Protein AF-A0A6I3ZX27-F1 (afdb_monomer_lite)

pLDDT: mean 76.63, std 13.4, range [34.84, 91.12]

Structure (mmCIF, N/CA/C/O backbone):
data_AF-A0A6I3ZX27-F1
#
_entry.id   AF-A0A6I3ZX27-F1
#
loop_
_atom_site.group_PDB
_atom_site.id
_atom_site.type_symbol
_atom_site.label_atom_id
_atom_site.label_alt_id
_atom_site.label_comp_id
_atom_site.label_asym_id
_atom_site.label_entity_id
_atom_site.label_seq_id
_atom_site.pdbx_PDB_ins_code
_atom_site.Cartn_x
_atom_site.Cartn_y
_atom_site.Cartn_z
_atom_site.occupancy
_atom_site.B_iso_or_equiv
_atom_site.auth_seq_id
_atom_site.auth_comp_id
_atom_site.auth_asym_id
_atom_site.auth_atom_id
_atom_site.pdbx_PDB_model_num
ATOM 1 N N . MET A 1 1 ? 23.299 19.330 -0.952 1.00 34.84 1 MET A N 1
ATOM 2 C CA . MET A 1 1 ? 22.068 18.614 -1.330 1.00 34.84 1 MET A CA 1
ATOM 3 C C . MET A 1 1 ? 22.432 17.809 -2.556 1.00 34.84 1 MET A C 1
ATOM 5 O O . MET A 1 1 ? 22.499 18.377 -3.636 1.00 34.84 1 MET A O 1
ATOM 9 N N . SER A 1 2 ? 22.859 16.567 -2.351 1.00 35.97 2 SER A N 1
ATOM 10 C CA . SER A 1 2 ? 23.255 15.682 -3.443 1.00 35.97 2 SER A CA 1
ATOM 11 C C . SER A 1 2 ? 22.018 14.885 -3.815 1.00 35.97 2 SER A C 1
ATOM 13 O O . SER A 1 2 ? 21.604 14.016 -3.059 1.00 35.97 2 SER A O 1
ATOM 15 N N . GLU A 1 3 ? 21.379 15.249 -4.919 1.00 38.03 3 GLU A N 1
ATOM 16 C CA . GLU A 1 3 ? 20.417 14.369 -5.569 1.00 38.03 3 GLU A CA 1
ATOM 17 C C . GLU A 1 3 ? 21.255 13.258 -6.204 1.00 38.03 3 GLU A C 1
ATOM 19 O O . GLU A 1 3 ? 21.943 13.475 -7.203 1.00 38.03 3 GLU A O 1
ATOM 24 N N . GLU A 1 4 ? 21.319 12.098 -5.552 1.00 45.59 4 GLU A N 1
ATOM 25 C CA . GLU A 1 4 ? 21.864 10.906 -6.191 1.00 45.59 4 GLU A CA 1
ATOM 26 C C . GLU A 1 4 ? 21.098 10.650 -7.496 1.00 45.59 4 GLU A C 1
ATOM 28 O O . GLU A 1 4 ? 19.876 10.836 -7.530 1.00 45.59 4 GLU A O 1
ATOM 33 N N . PRO A 1 5 ? 21.767 10.236 -8.586 1.00 48.12 5 PRO A N 1
ATOM 34 C CA . PRO A 1 5 ? 21.072 9.912 -9.817 1.00 48.12 5 PRO A CA 1
ATOM 35 C C . PRO A 1 5 ? 20.239 8.650 -9.579 1.00 48.12 5 PRO A C 1
ATOM 37 O O . PRO A 1 5 ? 20.737 7.530 -9.698 1.00 48.12 5 PRO A O 1
ATOM 40 N N . THR A 1 6 ? 18.963 8.835 -9.235 1.00 59.44 6 THR A N 1
ATOM 41 C CA . THR A 1 6 ? 17.954 7.778 -9.279 1.00 59.44 6 THR A CA 1
ATOM 42 C C . THR A 1 6 ? 18.087 7.069 -10.621 1.00 59.44 6 THR A C 1
ATOM 44 O O . THR A 1 6 ? 18.079 7.722 -11.669 1.00 59.44 6 THR A O 1
ATOM 47 N N . SER A 1 7 ? 18.272 5.747 -10.590 1.00 76.75 7 SER A N 1
ATOM 48 C CA . SER A 1 7 ? 18.490 4.954 -11.799 1.00 76.75 7 SER A CA 1
ATOM 49 C C . SER A 1 7 ? 17.392 5.246 -12.824 1.00 76.75 7 SER A C 1
ATOM 51 O O . SER A 1 7 ? 16.221 5.375 -12.462 1.00 76.75 7 SER A O 1
ATOM 53 N N . LEU A 1 8 ? 17.747 5.317 -14.111 1.00 81.00 8 LEU A N 1
ATOM 54 C CA . LEU A 1 8 ? 16.787 5.537 -15.201 1.00 81.00 8 LEU A CA 1
ATOM 55 C C . LEU A 1 8 ? 15.594 4.567 -15.113 1.00 81.00 8 LEU A C 1
ATOM 57 O O . LEU A 1 8 ? 14.463 4.946 -15.420 1.00 81.00 8 LEU A O 1
ATOM 61 N N . ALA A 1 9 ? 15.838 3.334 -14.658 1.00 82.19 9 ALA A N 1
ATOM 62 C CA . ALA A 1 9 ? 14.796 2.339 -14.446 1.00 82.19 9 ALA A CA 1
ATOM 63 C C . ALA A 1 9 ? 13.830 2.707 -13.316 1.00 82.19 9 ALA A C 1
ATOM 65 O O . ALA A 1 9 ? 12.620 2.590 -13.486 1.00 82.19 9 ALA A O 1
ATOM 66 N N . GLU A 1 10 ? 14.343 3.218 -12.199 1.00 83.06 10 GLU A N 1
ATOM 67 C CA . GLU A 1 10 ? 13.525 3.645 -11.064 1.00 83.06 10 GLU A CA 1
ATOM 68 C C . GLU A 1 10 ? 12.704 4.894 -11.401 1.00 83.06 10 GLU A C 1
ATOM 70 O O . GLU A 1 10 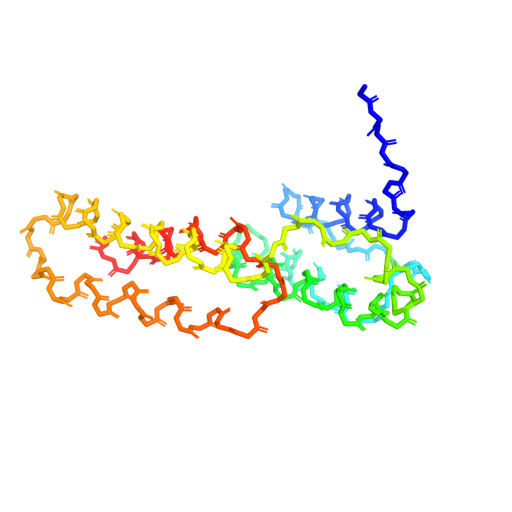? 11.525 4.982 -11.058 1.00 83.06 10 GLU A O 1
ATOM 75 N N . GLN A 1 11 ? 13.294 5.840 -12.133 1.00 83.12 11 GLN A N 1
ATOM 76 C CA . GLN A 1 11 ? 12.587 7.035 -12.593 1.00 83.12 11 GLN A CA 1
ATOM 77 C C . GLN A 1 11 ? 11.456 6.661 -13.568 1.00 83.12 11 GLN A C 1
ATOM 79 O O . GLN A 1 11 ? 10.308 7.052 -13.363 1.00 83.12 11 GLN A O 1
ATOM 84 N N . THR A 1 12 ? 11.749 5.791 -14.544 1.00 87.56 12 THR A N 1
ATOM 85 C CA . THR A 1 12 ? 10.749 5.256 -15.488 1.00 87.56 12 THR A CA 1
ATOM 86 C C . THR A 1 12 ? 9.635 4.496 -14.763 1.00 87.56 12 THR A C 1
ATOM 88 O O . THR A 1 12 ? 8.460 4.651 -15.095 1.00 87.56 12 THR A O 1
ATOM 91 N N . PHE A 1 13 ? 9.980 3.689 -13.755 1.00 88.25 13 PHE A N 1
ATOM 92 C CA . PHE A 1 13 ? 9.014 2.982 -12.918 1.00 88.25 13 PHE A CA 1
ATOM 93 C C . PHE A 1 13 ? 8.059 3.947 -12.207 1.00 88.25 13 PHE A C 1
ATOM 95 O O . PHE A 1 13 ? 6.841 3.803 -12.327 1.00 88.25 13 PHE A O 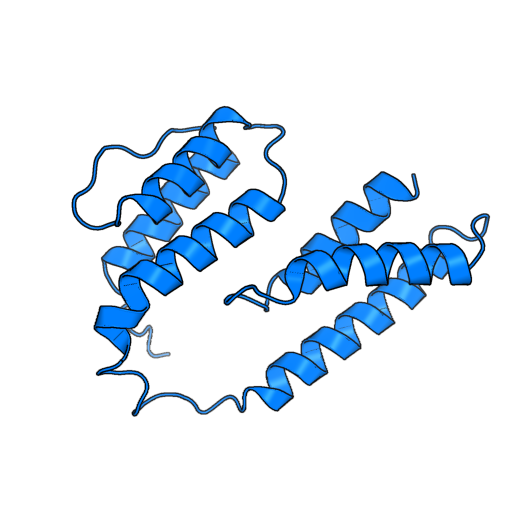1
ATOM 102 N N . ARG A 1 14 ? 8.601 4.953 -11.507 1.00 88.19 14 ARG A N 1
ATOM 103 C CA . ARG A 1 14 ? 7.811 5.931 -10.744 1.00 88.19 14 ARG A CA 1
ATOM 104 C C . ARG A 1 14 ? 6.876 6.743 -11.641 1.00 88.19 14 ARG A C 1
ATOM 106 O O . ARG A 1 14 ? 5.718 6.943 -11.268 1.00 88.19 14 ARG A O 1
ATOM 113 N N . ASP A 1 15 ? 7.336 7.163 -12.819 1.00 89.88 15 ASP A N 1
ATOM 114 C CA . ASP A 1 15 ? 6.505 7.895 -13.783 1.00 89.88 15 ASP A CA 1
ATOM 115 C C . ASP A 1 15 ? 5.325 7.048 -14.278 1.00 89.88 15 ASP A C 1
ATOM 117 O O . ASP A 1 15 ? 4.179 7.510 -14.300 1.00 89.88 15 ASP A O 1
ATOM 121 N N . LEU A 1 16 ? 5.581 5.785 -14.633 1.00 88.56 16 LEU A N 1
ATOM 122 C CA . LEU A 1 16 ? 4.543 4.872 -15.114 1.00 88.56 16 LEU A CA 1
ATOM 123 C C . LEU A 1 16 ? 3.550 4.492 -14.015 1.00 88.56 16 LEU A C 1
ATOM 125 O O . LEU A 1 16 ? 2.342 4.501 -14.256 1.00 88.56 16 LEU A O 1
ATOM 129 N N . LEU A 1 17 ? 4.039 4.223 -12.805 1.00 87.44 17 LEU A N 1
ATOM 130 C CA . LEU A 1 17 ? 3.199 3.950 -11.644 1.00 87.44 17 LEU A CA 1
ATOM 131 C C . LEU A 1 17 ? 2.296 5.150 -11.323 1.00 87.44 17 LEU A C 1
ATOM 133 O O . LEU A 1 17 ? 1.088 4.995 -11.143 1.00 87.44 17 LEU A O 1
ATOM 137 N N . THR A 1 18 ? 2.857 6.360 -11.330 1.00 88.38 18 THR A N 1
ATOM 138 C CA . THR A 1 18 ? 2.093 7.593 -11.103 1.00 88.38 18 THR A CA 1
ATOM 139 C C . THR A 1 18 ? 1.028 7.788 -12.182 1.00 88.38 18 THR A C 1
ATOM 141 O O . THR A 1 18 ? -0.116 8.120 -11.866 1.00 88.38 18 THR A O 1
ATOM 144 N N . ALA A 1 19 ? 1.354 7.542 -13.454 1.00 87.06 19 ALA A N 1
ATOM 145 C CA . ALA A 1 19 ? 0.391 7.625 -14.552 1.00 87.06 19 ALA A CA 1
ATOM 146 C C . ALA A 1 19 ? -0.736 6.579 -14.436 1.00 87.06 19 ALA A C 1
ATOM 148 O O . ALA A 1 19 ? -1.889 6.891 -14.744 1.00 87.06 19 ALA A O 1
ATOM 149 N N . ALA A 1 20 ? -0.432 5.372 -13.954 1.00 87.38 20 ALA A N 1
ATOM 150 C CA . ALA A 1 20 ? -1.428 4.334 -13.702 1.00 87.38 20 ALA A CA 1
ATOM 151 C C . ALA A 1 20 ? -2.375 4.718 -12.552 1.00 87.38 20 ALA A C 1
ATOM 153 O O . ALA A 1 20 ? -3.590 4.649 -12.718 1.00 87.38 20 ALA A O 1
ATOM 154 N N . ILE A 1 21 ? -1.840 5.205 -11.428 1.00 84.81 21 ILE A N 1
ATOM 155 C CA . ILE A 1 21 ? -2.633 5.567 -10.237 1.00 84.81 21 ILE A CA 1
ATOM 156 C C . ILE A 1 21 ? -3.479 6.822 -10.463 1.00 84.81 21 ILE A C 1
ATOM 158 O O . ILE A 1 21 ? -4.566 6.937 -9.911 1.00 84.81 21 ILE A O 1
ATOM 162 N N . THR A 1 22 ? -2.985 7.785 -11.241 1.00 85.12 22 THR A N 1
ATOM 163 C CA . THR A 1 22 ? -3.682 9.072 -11.420 1.00 85.12 22 THR A CA 1
ATOM 164 C C . THR A 1 22 ? -4.608 9.101 -12.628 1.00 85.12 22 THR A C 1
ATOM 166 O O . THR A 1 22 ? -5.552 9.890 -12.655 1.00 85.12 22 THR A O 1
ATOM 169 N N . ARG A 1 23 ? -4.312 8.310 -13.667 1.00 85.19 23 ARG A N 1
ATOM 170 C CA . ARG A 1 23 ? -5.012 8.374 -14.960 1.00 85.19 23 ARG A CA 1
ATOM 171 C C . ARG A 1 23 ? -5.488 7.014 -15.470 1.00 85.19 23 ARG A C 1
ATOM 173 O O . ARG A 1 23 ? -6.117 6.974 -16.522 1.00 85.19 23 ARG A O 1
ATOM 180 N N . GLY A 1 24 ? -5.174 5.909 -14.789 1.00 86.06 24 GLY A N 1
ATOM 181 C CA . GLY A 1 24 ? -5.451 4.558 -15.292 1.00 86.06 24 GLY A CA 1
ATOM 182 C C . GLY A 1 24 ? -4.681 4.223 -16.572 1.00 86.06 24 GLY A C 1
ATOM 183 O O . GLY A 1 24 ? -5.106 3.380 -17.363 1.00 86.06 24 GLY A O 1
ATOM 184 N N . HIS A 1 25 ? -3.573 4.921 -16.841 1.00 86.38 25 HIS A N 1
ATOM 185 C CA . HIS A 1 25 ? -2.803 4.692 -18.056 1.00 86.38 25 HIS A CA 1
ATOM 186 C C . HIS A 1 25 ? -1.960 3.433 -17.932 1.00 86.38 25 HIS A C 1
ATOM 188 O O . HIS A 1 25 ? -1.128 3.302 -17.037 1.00 86.38 25 HIS A O 1
ATOM 194 N N . ARG A 1 26 ? -2.156 2.521 -18.883 1.00 82.81 26 ARG A N 1
ATOM 195 C CA . ARG A 1 26 ? -1.368 1.296 -18.964 1.00 82.81 26 ARG A CA 1
ATOM 196 C C . ARG A 1 26 ? 0.071 1.613 -19.370 1.00 82.81 26 ARG A C 1
ATOM 198 O O . ARG A 1 26 ? 0.282 2.482 -20.223 1.00 82.81 26 ARG A O 1
ATOM 205 N N . PRO A 1 27 ? 1.051 0.900 -18.803 1.00 78.94 27 PRO A N 1
ATOM 206 C CA . PRO A 1 27 ? 2.446 1.115 -19.135 1.00 78.94 27 PRO A CA 1
ATOM 207 C C . PRO A 1 27 ? 2.699 0.732 -20.606 1.00 78.94 27 PRO A C 1
ATOM 209 O O . PRO A 1 27 ? 2.308 -0.361 -21.034 1.00 78.94 27 PRO A O 1
ATOM 212 N N . PRO A 1 28 ? 3.359 1.586 -21.410 1.00 77.50 28 PRO A N 1
ATOM 213 C CA . PRO A 1 28 ? 3.818 1.185 -22.731 1.00 77.50 28 PRO A CA 1
ATOM 214 C C . PRO A 1 28 ? 4.845 0.047 -22.595 1.00 77.50 28 PRO A C 1
ATOM 216 O O . PRO A 1 28 ? 5.478 -0.088 -21.544 1.00 77.50 28 PRO A O 1
ATOM 219 N N . PRO A 1 29 ? 5.033 -0.788 -23.628 1.00 72.25 29 PRO A N 1
ATOM 220 C CA . PRO A 1 29 ? 6.084 -1.797 -23.612 1.00 72.25 29 PRO A CA 1
ATOM 221 C C . PRO A 1 29 ? 7.446 -1.098 -23.534 1.00 72.25 29 PRO A C 1
ATOM 223 O O . PRO A 1 29 ? 7.863 -0.426 -24.478 1.00 72.25 29 PRO A O 1
ATOM 226 N N . THR A 1 30 ? 8.127 -1.230 -22.397 1.00 75.25 30 THR A N 1
ATOM 227 C CA . THR A 1 30 ? 9.496 -0.743 -22.201 1.0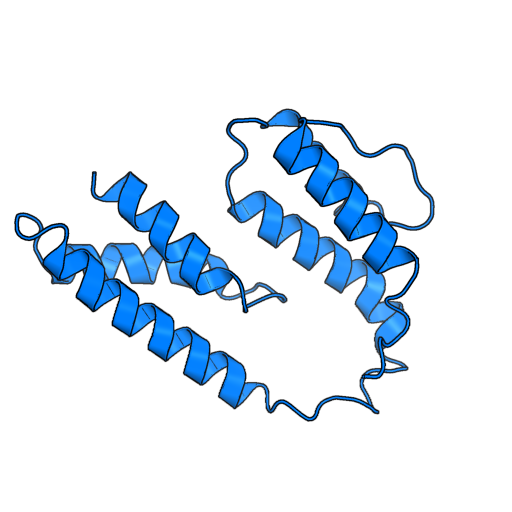0 75.25 30 THR A CA 1
ATOM 228 C C . THR A 1 30 ? 10.426 -1.936 -22.014 1.00 75.25 30 THR A C 1
ATOM 230 O O . THR A 1 30 ? 10.022 -2.972 -21.496 1.00 75.25 30 THR A O 1
ATOM 233 N N . THR A 1 31 ? 11.679 -1.810 -22.454 1.00 74.62 31 THR A N 1
ATOM 234 C CA . THR A 1 31 ? 12.729 -2.808 -22.177 1.00 74.62 31 THR A CA 1
ATOM 235 C C . THR A 1 31 ? 13.486 -2.517 -20.881 1.00 74.62 31 THR A C 1
ATOM 237 O O . THR A 1 31 ? 14.409 -3.246 -20.538 1.00 74.62 31 THR A O 1
ATOM 240 N N . VAL A 1 32 ? 13.152 -1.406 -20.217 1.00 81.25 32 VAL A N 1
ATOM 241 C CA . VAL A 1 32 ? 13.825 -0.915 -19.010 1.00 81.25 32 VAL A CA 1
ATOM 242 C C . VAL A 1 32 ? 13.233 -1.563 -17.759 1.00 81.25 32 VAL A C 1
ATOM 244 O O . VAL A 1 32 ? 13.969 -1.838 -16.822 1.00 81.25 32 VAL A O 1
ATOM 247 N N . LEU A 1 33 ? 11.924 -1.828 -17.753 1.00 80.31 33 LEU A N 1
ATOM 248 C CA . LEU A 1 33 ? 11.255 -2.569 -16.687 1.00 80.31 33 LEU A CA 1
ATOM 249 C C . LEU A 1 33 ? 11.117 -4.032 -17.084 1.00 80.31 33 LEU A C 1
ATOM 251 O O . LEU A 1 33 ? 10.877 -4.348 -18.251 1.00 80.31 33 LEU A O 1
ATOM 255 N N . GLY A 1 34 ? 11.251 -4.925 -16.112 1.00 81.38 34 GLY A N 1
ATOM 256 C CA . GLY A 1 34 ? 11.001 -6.330 -16.350 1.00 81.38 34 GLY A CA 1
ATOM 257 C C . GLY A 1 34 ? 9.500 -6.655 -16.412 1.00 81.38 34 GLY A C 1
ATOM 258 O O . GLY A 1 34 ? 8.624 -5.820 -16.145 1.00 81.38 34 GLY A O 1
ATOM 259 N N . PRO A 1 35 ? 9.183 -7.887 -16.834 1.00 80.75 35 PRO A N 1
ATOM 260 C CA . PRO A 1 35 ? 7.818 -8.306 -17.137 1.00 80.75 35 PRO A CA 1
ATOM 261 C C . PRO A 1 35 ? 6.896 -8.358 -15.909 1.00 80.75 35 PRO A C 1
ATOM 263 O O . PRO A 1 35 ? 5.702 -8.101 -16.037 1.00 80.75 35 PRO A O 1
ATOM 266 N N . THR A 1 36 ? 7.420 -8.656 -14.723 1.00 82.38 36 THR A N 1
ATOM 267 C CA . THR A 1 36 ? 6.665 -8.692 -13.459 1.00 82.38 36 THR A CA 1
ATOM 268 C C . THR A 1 36 ? 6.257 -7.284 -13.048 1.00 82.38 36 THR A C 1
ATOM 270 O O . THR A 1 36 ? 5.101 -7.055 -12.691 1.00 82.38 36 THR A O 1
ATOM 273 N N . CYS A 1 37 ? 7.183 -6.327 -13.154 1.00 86.00 37 CYS A N 1
ATOM 274 C CA . CYS A 1 37 ? 6.913 -4.925 -12.857 1.00 86.00 37 CYS A CA 1
ATOM 275 C C . CYS A 1 37 ? 5.858 -4.355 -13.818 1.00 86.00 37 CYS A C 1
ATOM 277 O O . CYS A 1 37 ? 4.902 -3.704 -13.393 1.00 86.00 37 CYS A O 1
ATOM 279 N N . TRP A 1 38 ? 5.961 -4.696 -15.106 1.00 85.50 38 TRP A N 1
ATOM 280 C CA . TRP A 1 38 ? 4.967 -4.312 -16.107 1.00 85.50 38 TRP A CA 1
ATOM 281 C C . TRP A 1 38 ? 3.565 -4.862 -15.793 1.00 85.50 38 TRP A C 1
ATOM 283 O O . TRP A 1 38 ? 2.594 -4.108 -15.837 1.00 85.50 38 TRP A O 1
ATOM 293 N N . ILE A 1 39 ? 3.453 -6.147 -15.426 1.00 85.62 39 ILE A N 1
ATOM 294 C CA . ILE A 1 39 ? 2.169 -6.780 -15.065 1.00 85.62 39 ILE A CA 1
ATOM 295 C C . ILE A 1 39 ? 1.531 -6.085 -13.858 1.00 85.62 39 ILE A C 1
ATOM 297 O O . ILE A 1 39 ? 0.324 -5.839 -13.865 1.00 85.62 39 ILE A O 1
ATOM 301 N N . ALA A 1 40 ? 2.326 -5.742 -12.843 1.00 85.81 40 ALA A N 1
ATOM 302 C CA . ALA A 1 40 ? 1.821 -5.076 -11.648 1.00 85.81 40 ALA A CA 1
ATOM 303 C C . ALA A 1 40 ? 1.278 -3.665 -11.948 1.00 85.81 40 ALA A C 1
ATOM 305 O O . ALA A 1 40 ? 0.193 -3.310 -11.487 1.00 85.81 40 ALA A O 1
ATOM 306 N N . ILE A 1 41 ? 1.976 -2.880 -12.779 1.00 87.31 41 ILE A N 1
ATOM 307 C CA . ILE A 1 41 ? 1.505 -1.546 -13.191 1.00 87.31 41 ILE A CA 1
ATOM 308 C C . ILE A 1 41 ? 0.276 -1.650 -14.118 1.00 87.31 41 ILE A C 1
ATOM 310 O O . ILE A 1 41 ? -0.644 -0.839 -14.008 1.00 87.31 41 ILE A O 1
ATOM 314 N N . ASP A 1 42 ? 0.212 -2.646 -15.011 1.00 85.38 42 ASP A N 1
ATOM 315 C CA . ASP A 1 42 ? -0.968 -2.875 -15.861 1.00 85.38 42 ASP A CA 1
ATOM 316 C C . ASP A 1 42 ? -2.211 -3.256 -15.037 1.00 85.38 42 ASP A C 1
ATOM 318 O O . ASP A 1 42 ? -3.310 -2.803 -15.361 1.00 85.38 42 ASP A O 1
ATOM 322 N N . ALA A 1 43 ? -2.054 -4.025 -13.952 1.00 84.44 43 ALA A N 1
ATOM 323 C CA . ALA A 1 43 ? -3.146 -4.334 -13.023 1.00 84.44 43 ALA A CA 1
ATOM 324 C C . ALA A 1 43 ? -3.699 -3.058 -12.363 1.00 84.44 43 ALA A C 1
ATOM 326 O O . ALA A 1 43 ? -4.888 -2.765 -12.490 1.00 84.44 43 ALA A O 1
ATOM 327 N N . LEU A 1 44 ? -2.810 -2.228 -11.807 1.00 84.31 44 LEU A N 1
ATOM 328 C CA . LEU A 1 44 ? -3.141 -0.905 -11.263 1.00 84.31 44 LEU A CA 1
ATOM 329 C C . LEU A 1 44 ? -3.912 -0.027 -12.250 1.00 84.31 44 LEU A C 1
ATOM 331 O O . LEU A 1 44 ? -4.923 0.577 -11.899 1.00 84.31 44 LEU A O 1
ATOM 335 N N . ALA A 1 45 ? -3.449 0.027 -13.498 1.00 87.62 45 ALA A N 1
ATOM 336 C CA . ALA A 1 45 ? -4.088 0.819 -14.537 1.00 87.62 45 ALA A CA 1
ATOM 337 C C . ALA A 1 45 ? -5.487 0.296 -14.910 1.00 87.62 45 ALA A C 1
ATOM 339 O O . ALA A 1 45 ? -6.365 1.086 -15.250 1.00 87.62 45 ALA A O 1
ATOM 340 N N . ARG A 1 46 ? -5.710 -1.026 -14.863 1.00 84.62 46 ARG A N 1
ATOM 341 C CA . ARG A 1 46 ? -7.015 -1.646 -15.158 1.00 84.62 46 ARG A CA 1
ATOM 342 C C . ARG A 1 46 ? -8.032 -1.447 -14.055 1.00 84.62 46 ARG A C 1
ATOM 344 O O . ARG A 1 46 ? -9.215 -1.319 -14.355 1.00 84.62 46 ARG A O 1
ATOM 351 N N . GLU A 1 47 ? -7.574 -1.482 -12.815 1.00 84.88 47 GLU A N 1
ATOM 352 C CA . GLU A 1 47 ? -8.442 -1.360 -11.651 1.00 84.88 47 GLU A CA 1
ATOM 353 C C . GLU A 1 47 ? -8.695 0.097 -11.276 1.00 84.88 47 GLU A C 1
ATOM 355 O O . GLU A 1 47 ? -9.607 0.367 -10.508 1.00 84.88 47 GLU A O 1
ATOM 360 N N . HIS A 1 48 ? -7.955 1.051 -11.848 1.00 80.69 48 HIS A N 1
ATOM 361 C CA . HIS A 1 48 ? -8.212 2.476 -11.671 1.00 80.69 48 HIS A CA 1
ATOM 362 C C . HIS A 1 48 ? -9.660 2.855 -12.059 1.00 80.69 48 HIS A C 1
ATOM 364 O O . HIS A 1 48 ? -10.106 2.527 -13.164 1.00 80.69 48 HIS A O 1
ATOM 370 N N . PRO A 1 49 ? -10.384 3.619 -11.215 1.00 76.31 49 PRO A N 1
ATOM 371 C CA . PRO A 1 49 ? -9.921 4.327 -10.008 1.00 76.31 49 PRO A CA 1
ATOM 372 C C . PRO A 1 49 ? -9.973 3.508 -8.707 1.00 76.31 49 PRO A C 1
ATOM 374 O O . PRO A 1 49 ? -9.534 3.987 -7.665 1.00 76.31 49 PRO A O 1
ATOM 377 N N . ASP A 1 50 ? -10.486 2.283 -8.759 1.00 76.56 50 ASP A N 1
ATOM 378 C CA . ASP A 1 50 ? -10.689 1.384 -7.620 1.00 76.56 50 ASP A CA 1
ATOM 379 C C . ASP A 1 50 ? -9.466 0.503 -7.304 1.00 76.56 50 ASP A C 1
ATOM 381 O O . ASP A 1 50 ? -9.584 -0.475 -6.564 1.00 76.56 50 ASP A O 1
ATOM 385 N N . ALA A 1 51 ? -8.287 0.827 -7.844 1.00 79.50 51 ALA A N 1
ATOM 386 C CA . ALA A 1 51 ? -7.067 0.064 -7.611 1.00 79.50 51 ALA A CA 1
ATOM 387 C C . ALA A 1 51 ? -6.734 0.029 -6.114 1.00 79.50 51 ALA A C 1
ATOM 389 O O . ALA A 1 51 ? -6.608 1.066 -5.455 1.00 79.50 51 ALA A O 1
ATOM 390 N N . MET A 1 52 ? -6.604 -1.180 -5.560 1.00 74.38 52 MET A N 1
ATOM 391 C CA . MET A 1 52 ? -6.284 -1.333 -4.141 1.00 74.38 52 MET A CA 1
ATOM 392 C C . MET A 1 52 ? -4.815 -0.999 -3.869 1.00 74.38 52 MET A C 1
ATOM 394 O O . MET A 1 52 ? -3.967 -1.335 -4.699 1.00 74.38 52 MET A O 1
ATOM 398 N N . PRO A 1 53 ? -4.491 -0.399 -2.708 1.00 74.31 53 PRO A N 1
ATOM 399 C CA . PRO A 1 53 ? -3.115 -0.063 -2.339 1.00 74.31 53 PRO A CA 1
ATOM 400 C C . PRO A 1 53 ? -2.149 -1.255 -2.373 1.00 74.31 53 PRO A C 1
ATOM 402 O O . PRO A 1 53 ? -0.977 -1.075 -2.692 1.00 74.31 53 PRO A O 1
ATOM 405 N N . ASP A 1 54 ? -2.645 -2.475 -2.146 1.00 76.25 54 ASP A N 1
ATOM 406 C CA . ASP A 1 54 ? -1.885 -3.724 -2.293 1.00 76.25 54 ASP A CA 1
ATOM 407 C C . ASP A 1 54 ? -1.208 -3.860 -3.667 1.00 76.25 54 ASP A C 1
ATOM 409 O O . ASP A 1 54 ? -0.090 -4.363 -3.772 1.00 76.25 54 ASP A O 1
ATOM 413 N N . HIS A 1 55 ? -1.834 -3.344 -4.730 1.00 77.50 55 HIS A N 1
ATOM 414 C CA . HIS A 1 55 ? -1.265 -3.381 -6.077 1.00 77.50 55 HIS A CA 1
ATOM 415 C C . HIS A 1 55 ? -0.066 -2.437 -6.229 1.00 77.50 55 HIS A C 1
ATOM 417 O O . HIS A 1 55 ? 0.864 -2.744 -6.975 1.00 77.50 55 HIS A O 1
ATOM 423 N N . VAL A 1 56 ? -0.044 -1.316 -5.495 1.00 82.69 56 VAL A N 1
ATOM 424 C CA . VAL A 1 56 ? 1.108 -0.396 -5.454 1.00 82.69 56 VAL A CA 1
ATOM 425 C C . VAL A 1 56 ? 2.299 -1.095 -4.818 1.00 82.69 56 VAL A C 1
ATOM 427 O O . VAL A 1 56 ? 3.402 -1.053 -5.361 1.00 82.69 56 VAL A O 1
ATOM 430 N N . VAL A 1 57 ? 2.068 -1.796 -3.709 1.00 81.31 57 VAL A N 1
ATOM 431 C CA . VAL A 1 57 ? 3.117 -2.551 -3.020 1.00 81.31 57 VAL A CA 1
ATOM 432 C C . VAL A 1 57 ? 3.640 -3.689 -3.900 1.00 81.31 57 VAL A C 1
ATOM 434 O O . VAL A 1 57 ? 4.851 -3.822 -4.070 1.00 81.31 57 VAL A O 1
ATOM 437 N N . ALA A 1 58 ? 2.747 -4.437 -4.555 1.00 81.12 58 ALA A N 1
ATOM 438 C CA . ALA A 1 58 ? 3.129 -5.483 -5.501 1.00 81.12 58 ALA A CA 1
ATOM 439 C C . ALA A 1 58 ? 3.990 -4.953 -6.667 1.00 81.12 58 ALA A C 1
ATOM 441 O O . ALA A 1 58 ? 4.913 -5.636 -7.112 1.00 81.12 58 ALA A O 1
ATOM 442 N N . ALA A 1 59 ? 3.731 -3.730 -7.148 1.00 85.38 59 ALA A N 1
ATOM 443 C CA . ALA A 1 59 ? 4.530 -3.102 -8.201 1.00 85.38 59 ALA A CA 1
ATOM 444 C C . ALA A 1 59 ? 5.955 -2.759 -7.742 1.00 85.38 59 ALA A C 1
ATOM 446 O O . ALA A 1 59 ? 6.909 -2.992 -8.489 1.00 85.38 59 ALA A O 1
ATOM 447 N N . TYR A 1 60 ? 6.108 -2.252 -6.515 1.00 84.00 60 TYR A N 1
ATOM 448 C CA . TYR A 1 60 ? 7.419 -1.977 -5.923 1.00 84.00 60 TYR A CA 1
ATOM 449 C C . TYR A 1 60 ? 8.208 -3.257 -5.634 1.00 84.00 60 TYR A C 1
ATOM 451 O O . TYR A 1 60 ? 9.400 -3.314 -5.927 1.00 84.00 60 TYR A O 1
ATOM 459 N N . ASP A 1 61 ? 7.552 -4.300 -5.129 1.00 83.62 61 ASP A N 1
ATOM 460 C CA . ASP A 1 61 ? 8.180 -5.607 -4.923 1.00 83.62 61 ASP A CA 1
ATOM 461 C C . ASP A 1 61 ? 8.663 -6.220 -6.234 1.00 83.62 61 ASP A C 1
ATOM 463 O O . ASP A 1 61 ? 9.786 -6.714 -6.317 1.00 83.62 61 ASP A O 1
ATOM 467 N N . ALA A 1 62 ? 7.838 -6.157 -7.281 1.00 86.62 62 ALA A N 1
ATOM 468 C CA . ALA A 1 62 ? 8.219 -6.627 -8.603 1.00 86.62 62 ALA A CA 1
ATOM 469 C C . ALA A 1 62 ? 9.432 -5.856 -9.145 1.00 86.62 62 ALA A C 1
ATOM 471 O O . ALA A 1 62 ? 10.364 -6.469 -9.665 1.00 86.62 62 ALA A O 1
ATOM 472 N N . PHE A 1 63 ? 9.458 -4.530 -8.969 1.00 85.56 63 PHE A N 1
ATOM 473 C CA . PHE A 1 63 ? 10.608 -3.707 -9.340 1.00 85.56 63 PHE A CA 1
ATOM 474 C C . PHE A 1 63 ? 11.867 -4.112 -8.560 1.00 85.56 63 PHE A C 1
ATOM 476 O O . PHE A 1 63 ? 12.916 -4.323 -9.171 1.00 85.56 63 PHE A O 1
ATOM 483 N N . ALA A 1 64 ? 11.753 -4.286 -7.240 1.00 82.88 64 ALA A N 1
ATOM 484 C CA . ALA A 1 64 ? 12.851 -4.695 -6.373 1.00 82.88 64 ALA A CA 1
ATOM 485 C C . ALA A 1 64 ? 13.381 -6.090 -6.733 1.00 82.88 64 ALA A C 1
ATOM 487 O O . ALA A 1 64 ? 14.586 -6.261 -6.841 1.00 82.88 64 ALA A O 1
ATOM 488 N N . ILE A 1 65 ? 12.522 -7.078 -6.995 1.00 77.69 65 ILE A N 1
ATOM 489 C CA . ILE A 1 65 ? 12.942 -8.433 -7.401 1.00 77.69 65 ILE A CA 1
ATOM 490 C C . ILE A 1 65 ? 13.697 -8.407 -8.737 1.00 77.69 65 ILE A C 1
ATOM 492 O O . ILE A 1 65 ? 14.689 -9.119 -8.914 1.00 77.69 65 ILE A O 1
ATOM 496 N N . GLU A 1 66 ? 13.232 -7.596 -9.686 1.00 80.62 66 GLU A N 1
ATOM 497 C CA . GLU A 1 66 ? 13.831 -7.508 -11.019 1.00 80.62 66 GLU A CA 1
ATOM 498 C C . GLU A 1 66 ? 15.151 -6.734 -11.027 1.00 80.62 66 GLU A C 1
ATOM 500 O O . GLU A 1 66 ? 16.060 -7.101 -11.771 1.00 80.62 66 GLU A O 1
ATOM 505 N N . HIS A 1 67 ? 15.284 -5.721 -10.167 1.00 76.94 67 HIS A N 1
ATOM 506 C CA . HIS A 1 67 ? 16.449 -4.835 -10.130 1.00 76.94 67 HIS A CA 1
ATOM 507 C C . HIS A 1 67 ? 17.430 -5.138 -8.989 1.00 76.94 67 HIS A C 1
ATOM 509 O O . HIS A 1 67 ? 18.585 -4.725 -9.076 1.00 76.94 67 HIS A O 1
ATOM 515 N N . ALA A 1 68 ? 17.058 -5.942 -7.986 1.00 64.81 68 ALA A N 1
ATOM 516 C CA . ALA A 1 68 ? 17.983 -6.437 -6.959 1.00 64.81 68 ALA A CA 1
ATOM 517 C C . ALA A 1 68 ? 19.145 -7.222 -7.581 1.00 64.81 68 ALA A C 1
ATOM 519 O O . ALA A 1 68 ? 20.272 -7.116 -7.115 1.00 64.81 68 ALA A O 1
ATOM 520 N N . LYS A 1 69 ? 18.915 -7.918 -8.705 1.00 53.25 69 LYS A N 1
ATOM 521 C CA . LYS A 1 69 ? 19.979 -8.617 -9.451 1.00 53.25 69 LYS A CA 1
ATOM 522 C C . LYS A 1 69 ? 21.013 -7.680 -10.088 1.00 53.25 69 LYS A C 1
ATOM 524 O O . LYS A 1 69 ? 22.091 -8.137 -10.457 1.00 53.25 69 LYS A O 1
ATOM 529 N N . SER A 1 70 ? 20.696 -6.394 -10.250 1.00 51.28 70 SER A N 1
ATOM 530 C CA . SER A 1 70 ? 21.651 -5.365 -10.682 1.00 51.28 70 SER A CA 1
ATOM 531 C C . SER A 1 70 ? 22.268 -4.609 -9.502 1.00 51.28 70 SER A C 1
ATOM 533 O O . SER A 1 70 ? 23.385 -4.113 -9.634 1.00 51.28 70 SER A O 1
ATOM 535 N N . ASP A 1 71 ? 21.580 -4.561 -8.358 1.00 47.66 71 ASP A N 1
ATOM 536 C CA . ASP A 1 71 ? 21.993 -3.816 -7.164 1.00 47.66 71 ASP A CA 1
ATOM 537 C C . ASP A 1 71 ? 22.780 -4.654 -6.135 1.00 47.66 71 ASP A C 1
ATOM 539 O O . ASP A 1 71 ? 23.444 -4.090 -5.273 1.00 47.66 71 ASP A O 1
ATOM 543 N N . GLU A 1 72 ? 22.842 -5.990 -6.254 1.00 46.94 72 GLU A N 1
ATOM 544 C CA . GLU A 1 72 ? 23.736 -6.832 -5.425 1.00 46.94 72 GLU A CA 1
ATOM 545 C C . GLU A 1 72 ? 25.220 -6.404 -5.523 1.00 46.94 72 GLU A C 1
ATOM 547 O O . GLU A 1 72 ? 25.994 -6.619 -4.591 1.00 46.94 72 GLU A O 1
ATOM 552 N N . ALA A 1 73 ? 25.621 -5.730 -6.610 1.00 47.97 73 ALA A N 1
ATOM 553 C CA . ALA A 1 73 ? 26.954 -5.138 -6.761 1.00 47.97 73 ALA A CA 1
ATOM 554 C C . ALA A 1 73 ? 27.118 -3.756 -6.084 1.00 47.97 73 ALA A C 1
ATOM 556 O O . ALA A 1 73 ? 28.250 -3.302 -5.910 1.00 47.97 73 ALA A O 1
ATOM 557 N N . LYS A 1 74 ? 26.018 -3.0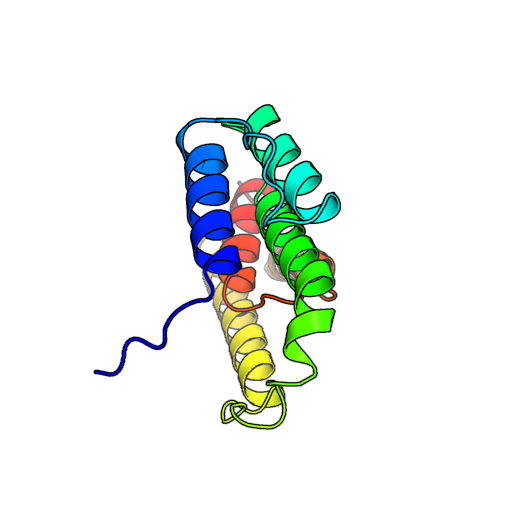84 -5.711 1.00 44.22 74 LYS A N 1
ATOM 558 C CA . LYS A 1 74 ? 25.980 -1.708 -5.179 1.00 44.22 74 LYS A CA 1
ATOM 559 C C . LYS A 1 74 ? 25.547 -1.642 -3.700 1.00 44.22 74 LYS A C 1
ATOM 561 O O . LYS A 1 74 ? 26.057 -0.806 -2.956 1.00 44.22 74 LYS A O 1
ATOM 566 N N . ALA A 1 75 ? 24.743 -2.600 -3.230 1.00 47.28 75 ALA A N 1
ATOM 567 C CA . ALA A 1 75 ? 24.247 -2.716 -1.851 1.00 47.28 75 ALA A CA 1
ATOM 568 C C . ALA A 1 75 ? 25.337 -2.877 -0.765 1.00 47.28 75 ALA A C 1
ATOM 570 O O . ALA A 1 75 ? 25.057 -2.724 0.422 1.00 47.28 75 ALA A O 1
ATOM 571 N N . HIS A 1 76 ? 26.593 -3.145 -1.138 1.00 48.28 76 HIS A N 1
ATOM 572 C CA . HIS A 1 76 ? 27.717 -3.180 -0.195 1.00 48.28 76 HIS A CA 1
ATOM 573 C C . HIS A 1 76 ? 28.245 -1.789 0.216 1.00 48.28 76 HIS A C 1
ATOM 575 O O . HIS A 1 76 ? 29.106 -1.727 1.093 1.00 48.28 76 HIS A O 1
ATOM 581 N N . ALA A 1 77 ? 27.770 -0.692 -0.392 1.00 48.75 77 ALA A N 1
ATOM 582 C CA . ALA A 1 77 ? 28.345 0.641 -0.180 1.00 48.75 77 ALA A CA 1
ATOM 583 C C . ALA A 1 77 ? 27.450 1.658 0.566 1.00 48.75 77 ALA A C 1
ATOM 585 O O . ALA A 1 77 ? 28.002 2.614 1.102 1.00 48.75 77 ALA A O 1
ATOM 586 N N . GLU A 1 78 ? 26.118 1.491 0.640 1.00 45.94 78 GLU A N 1
ATOM 587 C CA . GLU A 1 78 ? 25.206 2.601 1.021 1.00 45.94 78 GLU A CA 1
ATOM 588 C C . GLU A 1 78 ? 24.049 2.224 1.979 1.00 45.94 78 GLU A C 1
ATOM 590 O O . GLU A 1 78 ? 22.947 2.750 1.865 1.00 45.94 78 GLU A O 1
ATOM 595 N N . ALA A 1 79 ? 24.262 1.338 2.959 1.00 48.62 79 ALA A N 1
ATOM 596 C CA . ALA A 1 79 ? 23.257 1.051 3.996 1.00 48.62 79 ALA A CA 1
ATOM 597 C C . ALA A 1 79 ? 23.659 1.635 5.367 1.00 48.62 79 ALA A C 1
ATOM 599 O O . ALA A 1 79 ? 24.209 0.926 6.206 1.00 48.62 79 ALA A O 1
ATOM 600 N N . ASP A 1 80 ? 23.372 2.923 5.599 1.00 50.72 80 ASP A N 1
ATOM 601 C CA . ASP A 1 80 ? 23.513 3.591 6.916 1.00 50.72 80 ASP A CA 1
ATOM 602 C C . ASP A 1 80 ? 22.191 3.645 7.720 1.00 50.72 80 ASP A C 1
ATOM 604 O O . ASP A 1 80 ? 22.134 4.195 8.815 1.00 50.72 80 ASP A O 1
ATOM 608 N N . VAL A 1 81 ? 21.105 3.032 7.232 1.00 53.09 81 VAL A N 1
ATOM 609 C CA . VAL A 1 81 ? 19.901 2.805 8.050 1.00 53.09 81 VAL A CA 1
ATOM 610 C C . VAL A 1 81 ? 19.829 1.333 8.409 1.00 53.09 81 VAL A C 1
ATOM 612 O O . VAL A 1 81 ? 19.529 0.482 7.572 1.00 53.09 81 VAL A O 1
ATOM 615 N N . ASP A 1 82 ? 20.113 1.036 9.676 1.00 60.09 82 ASP A N 1
ATOM 616 C CA . ASP A 1 82 ? 20.002 -0.313 10.208 1.00 60.09 82 ASP A CA 1
ATOM 617 C C . ASP A 1 82 ? 18.565 -0.847 9.991 1.00 60.09 82 ASP A C 1
ATOM 619 O O . ASP A 1 82 ? 17.590 -0.212 10.420 1.00 60.09 82 ASP A O 1
ATOM 623 N N . PRO A 1 83 ? 18.391 -2.012 9.340 1.00 59.16 83 PRO A N 1
ATOM 624 C CA . PRO A 1 83 ? 17.076 -2.558 9.004 1.00 59.16 83 PRO A CA 1
ATOM 625 C C . PRO A 1 83 ? 16.212 -2.887 10.234 1.00 59.16 83 PRO A C 1
ATOM 627 O O . PRO A 1 83 ? 14.996 -3.054 10.097 1.00 59.16 83 PRO A O 1
ATOM 630 N N . ALA A 1 84 ? 16.783 -2.971 11.442 1.00 62.94 84 ALA A N 1
ATOM 631 C CA . ALA A 1 84 ? 16.003 -3.093 12.670 1.00 62.94 84 ALA A CA 1
ATOM 632 C C . ALA A 1 84 ? 15.371 -1.753 13.090 1.00 62.94 84 ALA A C 1
ATOM 634 O O . ALA A 1 84 ? 14.269 -1.758 13.640 1.00 62.94 84 ALA A O 1
ATOM 635 N N . THR A 1 85 ? 15.996 -0.615 12.770 1.00 67.75 85 THR A N 1
ATOM 636 C CA . THR A 1 85 ? 15.452 0.725 13.063 1.00 67.75 85 THR A CA 1
ATOM 637 C C . THR A 1 85 ? 14.215 1.028 12.217 1.00 67.75 85 THR A C 1
ATOM 639 O O . THR A 1 85 ? 13.201 1.473 12.755 1.00 67.75 85 THR A O 1
ATOM 642 N N . ALA A 1 86 ? 14.244 0.704 10.919 1.00 66.00 86 ALA A N 1
ATOM 643 C CA . ALA A 1 86 ? 13.084 0.858 10.035 1.00 66.00 86 ALA A CA 1
ATOM 644 C C . ALA A 1 86 ? 11.886 0.009 10.504 1.00 66.00 86 ALA A C 1
ATOM 646 O O . ALA A 1 86 ? 10.756 0.492 10.564 1.00 66.00 86 ALA A O 1
ATOM 647 N N . ARG A 1 87 ? 12.138 -1.234 10.939 1.00 68.94 87 ARG A N 1
ATOM 648 C CA . ARG A 1 87 ? 11.103 -2.107 11.523 1.00 68.94 87 ARG A CA 1
ATOM 649 C C . ARG A 1 87 ? 10.555 -1.564 12.841 1.00 68.94 87 ARG A C 1
ATOM 651 O O . ARG A 1 87 ? 9.357 -1.654 13.081 1.00 68.94 87 ARG A O 1
ATOM 658 N N . ALA A 1 88 ? 11.407 -1.013 13.704 1.00 73.38 88 ALA A N 1
ATOM 659 C CA . ALA A 1 88 ? 10.961 -0.422 14.964 1.00 73.38 88 ALA A CA 1
ATOM 660 C C . ALA A 1 88 ? 10.052 0.797 14.730 1.00 73.38 88 ALA A C 1
ATOM 662 O O . ALA A 1 88 ? 9.024 0.928 15.395 1.00 73.38 88 ALA A O 1
ATOM 663 N N . ALA A 1 89 ? 10.395 1.648 13.759 1.00 74.06 89 ALA A N 1
ATOM 664 C CA . ALA A 1 89 ? 9.563 2.779 13.356 1.00 74.06 89 ALA A CA 1
ATOM 665 C C . ALA A 1 89 ? 8.218 2.322 12.762 1.00 74.06 89 ALA A C 1
ATOM 667 O O . ALA A 1 89 ? 7.178 2.874 13.117 1.00 74.06 89 ALA A O 1
ATOM 668 N N . GLU A 1 90 ? 8.228 1.273 11.931 1.00 76.88 90 GLU A N 1
ATOM 669 C CA . GLU A 1 90 ? 7.021 0.639 11.386 1.00 76.88 90 GLU A CA 1
ATOM 670 C C . GLU A 1 90 ? 6.088 0.164 12.513 1.00 76.88 90 GLU A C 1
ATOM 672 O O . GLU A 1 90 ? 4.928 0.572 12.565 1.00 76.88 90 GLU A O 1
ATOM 677 N N . TYR A 1 91 ? 6.591 -0.623 13.471 1.00 79.81 91 TYR A N 1
ATOM 678 C CA . TYR A 1 91 ? 5.784 -1.101 14.600 1.00 79.81 91 TYR A CA 1
ATOM 679 C C . TYR A 1 91 ? 5.225 0.041 15.456 1.00 79.81 91 TYR A C 1
ATOM 681 O O . TYR A 1 91 ? 4.050 0.007 15.824 1.00 79.81 91 TYR A O 1
ATOM 689 N N . ALA A 1 92 ? 6.030 1.070 15.732 1.00 81.38 92 ALA A N 1
ATOM 690 C CA . ALA A 1 92 ? 5.578 2.235 16.488 1.00 81.38 92 ALA A CA 1
ATOM 691 C C . ALA A 1 92 ? 4.455 2.997 15.761 1.00 81.38 92 ALA A C 1
ATOM 693 O O . ALA A 1 92 ? 3.496 3.439 16.397 1.00 81.38 92 ALA A O 1
ATOM 694 N N . ALA A 1 93 ? 4.541 3.115 14.432 1.00 80.75 93 ALA A N 1
ATOM 695 C CA . ALA A 1 93 ? 3.498 3.735 13.620 1.00 80.75 93 ALA A CA 1
ATOM 696 C C . ALA A 1 93 ? 2.195 2.914 13.630 1.00 80.75 93 ALA A C 1
ATOM 698 O O . ALA A 1 93 ? 1.112 3.488 13.744 1.00 80.75 93 ALA A O 1
ATOM 699 N N . ILE A 1 94 ? 2.286 1.579 13.589 1.00 84.38 94 ILE A N 1
ATOM 700 C CA . ILE A 1 94 ? 1.116 0.693 13.696 1.00 84.38 94 ILE A CA 1
ATOM 701 C C . ILE A 1 94 ? 0.449 0.800 15.076 1.00 84.38 94 ILE A C 1
ATOM 703 O O . ILE A 1 94 ? -0.777 0.889 15.153 1.00 84.38 94 ILE A O 1
ATOM 707 N N . ASP A 1 95 ? 1.218 0.846 16.167 1.00 86.06 95 ASP A N 1
ATOM 708 C CA . ASP A 1 95 ? 0.655 1.020 17.514 1.00 86.06 95 ASP A CA 1
ATOM 709 C C . ASP A 1 95 ? -0.029 2.390 17.677 1.00 86.06 95 ASP A C 1
ATOM 711 O O . ASP A 1 95 ? -1.132 2.478 18.231 1.00 86.06 95 ASP A O 1
ATOM 715 N N . ALA A 1 96 ? 0.577 3.455 17.140 1.00 86.19 96 ALA A N 1
ATOM 716 C CA . ALA A 1 96 ? -0.028 4.787 17.119 1.00 86.19 96 ALA A CA 1
ATOM 717 C C . ALA A 1 96 ? -1.350 4.802 16.331 1.00 86.19 96 ALA A C 1
ATOM 719 O O . ALA A 1 96 ? -2.335 5.399 16.775 1.00 86.19 96 ALA A O 1
ATOM 720 N N . LEU A 1 97 ? -1.402 4.088 15.205 1.00 87.44 97 LEU A N 1
ATOM 721 C CA . LEU A 1 97 ? -2.610 3.943 14.402 1.00 87.44 97 LEU A CA 1
ATOM 722 C C . LEU A 1 97 ? -3.732 3.217 15.161 1.00 87.44 97 LEU A C 1
ATOM 724 O O . LEU A 1 97 ? -4.880 3.661 15.136 1.00 87.44 97 LEU A O 1
ATOM 728 N N . VAL A 1 98 ? -3.424 2.131 15.880 1.00 89.88 98 VAL A N 1
ATOM 729 C CA . VAL A 1 98 ? -4.417 1.433 16.721 1.00 89.88 98 VAL A CA 1
ATOM 730 C C . VAL A 1 98 ? -5.009 2.380 17.767 1.00 89.88 98 VAL A C 1
ATOM 732 O O . VAL A 1 98 ? -6.231 2.399 17.961 1.00 89.88 98 VAL A O 1
ATOM 735 N N . ALA A 1 99 ? -4.165 3.183 18.423 1.00 89.12 99 ALA A N 1
ATOM 736 C CA . ALA A 1 99 ? -4.619 4.169 19.400 1.00 89.12 99 ALA A CA 1
ATOM 737 C C . ALA A 1 99 ? -5.559 5.203 18.756 1.00 89.12 99 ALA A C 1
ATOM 739 O O . ALA A 1 99 ? -6.648 5.457 19.276 1.00 89.12 99 ALA A O 1
ATOM 740 N N . GLN A 1 100 ? -5.187 5.732 17.588 1.00 88.62 100 GLN A N 1
ATOM 741 C CA . GLN A 1 100 ? -5.982 6.716 16.853 1.00 88.62 100 GLN A CA 1
ATOM 742 C C . GLN A 1 100 ? -7.337 6.158 16.387 1.00 88.62 100 GLN A C 1
ATOM 744 O O . GLN A 1 100 ? -8.375 6.808 16.547 1.00 88.62 100 GLN A O 1
ATOM 749 N N . LEU A 1 101 ? -7.365 4.939 15.845 1.00 87.06 101 LEU A N 1
ATOM 750 C CA . LEU A 1 101 ? -8.603 4.299 15.391 1.00 87.06 101 LEU A CA 1
ATOM 751 C C . LEU A 1 101 ? -9.537 3.971 16.556 1.00 87.06 101 LEU A C 1
ATOM 753 O O . LEU A 1 101 ? -10.749 4.102 16.417 1.00 87.06 101 LEU A O 1
ATOM 757 N N . THR A 1 102 ? -8.990 3.617 17.719 1.00 89.62 102 THR A N 1
ATOM 758 C CA . THR A 1 102 ? -9.790 3.393 18.933 1.00 89.62 102 THR A CA 1
ATOM 759 C C . THR A 1 102 ? -10.496 4.675 19.388 1.00 89.62 102 THR A C 1
ATOM 761 O O . THR A 1 102 ? -11.635 4.624 19.845 1.00 89.62 102 THR A O 1
ATOM 764 N N . ILE A 1 103 ? -9.8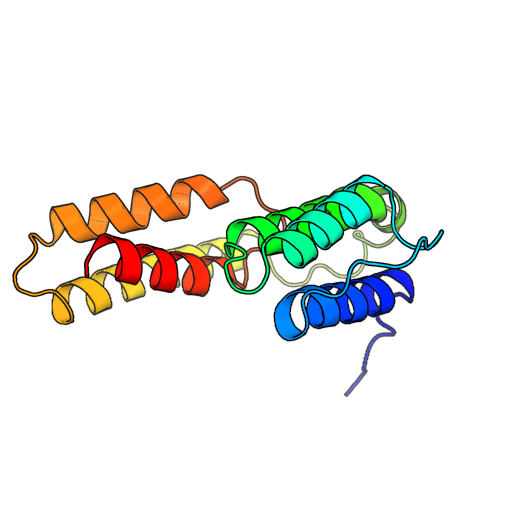50 5.836 19.223 1.00 91.12 103 ILE A N 1
ATOM 765 C CA . ILE A 1 103 ? -10.460 7.147 19.493 1.00 91.12 103 ILE A CA 1
ATOM 766 C C . ILE A 1 103 ? -11.509 7.492 18.427 1.00 91.12 103 ILE A C 1
ATOM 768 O O . ILE A 1 103 ? -12.568 8.025 18.753 1.00 91.12 103 ILE A O 1
ATOM 772 N N . THR A 1 104 ? -11.224 7.185 17.159 1.00 88.94 104 THR A N 1
ATOM 773 C CA . THR A 1 104 ? -12.090 7.525 16.016 1.00 88.94 104 THR A CA 1
ATOM 774 C C . THR A 1 104 ? -13.362 6.673 15.967 1.00 88.94 104 THR A C 1
ATOM 776 O O . THR A 1 104 ? -14.424 7.169 15.594 1.00 88.94 104 THR A O 1
ATOM 779 N N . TYR A 1 105 ? -13.280 5.410 16.393 1.00 87.38 105 TYR A N 1
ATOM 780 C CA . TYR A 1 105 ? -14.384 4.449 16.409 1.00 87.38 105 TYR A CA 1
ATOM 781 C C . TYR A 1 105 ? -14.713 3.986 17.841 1.00 87.38 105 TYR A C 1
ATOM 783 O O . TYR A 1 105 ? -14.576 2.802 18.152 1.00 87.38 105 TYR A O 1
ATOM 791 N N . PRO A 1 106 ? -15.206 4.875 18.727 1.00 87.31 106 PRO A N 1
ATOM 792 C CA . PRO A 1 106 ? -15.425 4.553 20.142 1.00 87.31 106 PRO A CA 1
ATOM 793 C C . PRO A 1 106 ? -16.533 3.512 20.374 1.00 87.31 106 PRO A C 1
ATOM 795 O O . PRO A 1 106 ? -16.626 2.932 21.452 1.00 87.31 106 PRO A O 1
ATOM 798 N N . ASN A 1 107 ? -17.383 3.277 19.369 1.00 88.81 107 ASN A N 1
ATOM 799 C CA . ASN A 1 107 ? -18.461 2.286 19.412 1.00 88.81 107 ASN A CA 1
ATOM 800 C C . ASN A 1 107 ? -17.990 0.863 19.062 1.00 88.81 107 ASN A C 1
ATOM 802 O O . ASN A 1 107 ? -18.767 -0.083 19.186 1.00 88.81 107 ASN A O 1
ATOM 806 N N . ILE A 1 108 ? -16.748 0.706 18.597 1.00 89.94 108 ILE A N 1
ATOM 807 C CA . ILE A 1 108 ? -16.154 -0.586 18.254 1.00 89.94 108 ILE A CA 1
ATOM 808 C C . ILE A 1 108 ? -15.221 -0.994 19.390 1.00 89.94 108 ILE A C 1
ATOM 810 O O . ILE A 1 108 ? -14.444 -0.188 19.895 1.00 89.94 108 ILE A O 1
ATOM 814 N N . ASP A 1 109 ? -15.280 -2.265 19.792 1.00 89.94 109 ASP A N 1
ATOM 815 C CA . ASP A 1 109 ? -14.397 -2.771 20.838 1.00 89.94 109 ASP A CA 1
ATOM 816 C C . ASP A 1 109 ? -12.911 -2.601 20.431 1.00 89.94 109 ASP A C 1
ATOM 818 O O . ASP A 1 109 ? -12.523 -3.045 19.341 1.00 89.94 109 ASP A O 1
ATOM 822 N N . PRO A 1 110 ? -12.051 -2.023 21.292 1.00 84.62 110 PRO A N 1
ATOM 823 C CA . PRO A 1 110 ? -10.643 -1.770 20.972 1.00 84.62 110 PRO A CA 1
ATOM 824 C C . PRO A 1 110 ? -9.851 -3.023 20.573 1.00 84.62 110 PRO A C 1
ATOM 826 O O . PRO A 1 110 ? -8.902 -2.946 19.785 1.00 84.62 110 PRO A O 1
ATOM 829 N N . ARG A 1 111 ? -10.230 -4.209 21.078 1.00 88.12 111 ARG A N 1
ATOM 830 C CA . ARG A 1 111 ? -9.585 -5.472 20.682 1.00 88.12 111 ARG A CA 1
ATOM 831 C C . ARG A 1 111 ? -9.933 -5.830 19.245 1.00 88.12 111 ARG A C 1
ATOM 833 O O . ARG A 1 111 ? -9.083 -6.365 18.538 1.00 88.12 111 ARG A O 1
ATOM 840 N N . THR A 1 112 ? -11.145 -5.501 18.802 1.00 87.31 112 THR A N 1
ATOM 841 C CA . THR A 1 112 ? -11.572 -5.679 17.407 1.00 87.31 112 THR A CA 1
ATOM 842 C C . THR A 1 112 ? -10.782 -4.757 16.484 1.00 87.31 112 THR A C 1
ATOM 844 O O . THR A 1 112 ? -10.221 -5.237 15.501 1.00 87.31 112 THR A O 1
ATOM 847 N N . VAL A 1 113 ? -10.641 -3.473 16.837 1.00 86.69 113 VAL A N 1
ATOM 848 C CA . VAL A 1 113 ? -9.799 -2.513 16.093 1.00 86.69 113 VAL A CA 1
ATOM 849 C C . VAL A 1 113 ? -8.361 -3.032 15.978 1.00 86.69 113 VAL A C 1
ATOM 851 O O . VAL A 1 113 ? -7.817 -3.129 14.879 1.00 86.69 113 VAL A O 1
ATOM 854 N N . THR A 1 114 ? -7.778 -3.474 17.096 1.00 88.69 114 THR A N 1
ATOM 855 C CA . THR A 1 114 ? -6.416 -4.034 17.138 1.00 88.69 114 THR A CA 1
ATOM 856 C C . THR A 1 114 ? -6.275 -5.276 16.252 1.00 88.69 114 THR A C 1
ATOM 858 O O . THR A 1 114 ? -5.296 -5.409 15.517 1.00 88.69 114 THR A O 1
ATOM 861 N N . ALA A 1 115 ? -7.245 -6.195 16.298 1.00 86.62 115 ALA A N 1
ATOM 862 C CA . ALA A 1 115 ? -7.218 -7.418 15.500 1.00 86.62 115 ALA A CA 1
ATOM 863 C C . ALA A 1 115 ? -7.321 -7.130 13.996 1.00 86.62 115 ALA A C 1
ATOM 865 O O . ALA A 1 115 ? -6.619 -7.762 13.208 1.00 86.62 115 ALA A O 1
ATOM 866 N N . VAL A 1 116 ? -8.158 -6.165 13.597 1.00 86.31 116 VAL A N 1
ATOM 867 C CA . VAL A 1 116 ? -8.290 -5.737 12.197 1.00 86.31 116 VAL A CA 1
ATOM 868 C C . VAL A 1 116 ? -6.984 -5.124 11.699 1.00 86.31 116 VAL A C 1
ATOM 870 O O . VAL A 1 116 ? -6.469 -5.574 10.678 1.00 86.31 116 VAL A O 1
ATOM 873 N N . VAL A 1 117 ? -6.418 -4.168 12.442 1.00 86.62 117 VAL A N 1
ATOM 874 C CA . VAL A 1 117 ? -5.159 -3.494 12.082 1.00 86.62 117 VAL A CA 1
ATOM 875 C C . VAL A 1 117 ? -4.009 -4.493 11.968 1.00 86.62 117 VAL A C 1
ATOM 877 O O . VAL A 1 117 ? -3.319 -4.515 10.953 1.00 86.62 117 VAL A O 1
ATOM 880 N N . ARG A 1 118 ? -3.840 -5.386 12.953 1.00 86.25 118 ARG A N 1
ATOM 881 C CA . ARG A 1 118 ? -2.783 -6.412 12.921 1.00 86.25 118 ARG A CA 1
ATOM 882 C C . ARG A 1 118 ? -2.953 -7.409 11.785 1.00 86.25 118 ARG A C 1
ATOM 884 O O . ARG A 1 118 ? -1.962 -7.843 11.213 1.00 86.25 118 ARG A O 1
ATOM 891 N N . ARG A 1 119 ? -4.192 -7.788 11.464 1.00 85.69 119 ARG A N 1
ATOM 892 C CA . ARG A 1 119 ? -4.461 -8.705 10.353 1.00 85.69 119 ARG A CA 1
ATOM 893 C C . ARG A 1 119 ? -4.100 -8.070 9.015 1.00 85.69 119 ARG A C 1
ATOM 895 O O . ARG A 1 119 ? -3.464 -8.734 8.216 1.00 85.69 119 ARG A O 1
ATOM 902 N N . ILE A 1 120 ? -4.467 -6.805 8.814 1.00 83.94 120 ILE A N 1
ATOM 903 C CA . ILE A 1 120 ? -4.090 -6.047 7.616 1.00 83.94 120 ILE A CA 1
ATOM 904 C C . ILE A 1 120 ? -2.566 -5.894 7.555 1.00 83.94 120 ILE A C 1
ATOM 906 O O . ILE A 1 120 ? -1.970 -6.184 6.533 1.00 83.94 120 ILE A O 1
ATOM 910 N N . HIS A 1 121 ? -1.917 -5.502 8.657 1.00 81.75 121 HIS A N 1
ATOM 911 C CA . HIS A 1 121 ? -0.458 -5.361 8.720 1.00 81.75 121 HIS A CA 1
ATOM 912 C C . HIS A 1 121 ? 0.283 -6.667 8.393 1.00 81.75 121 HIS A C 1
ATOM 914 O O . HIS A 1 121 ? 1.288 -6.643 7.688 1.00 81.75 121 HIS A O 1
ATOM 920 N N . ALA A 1 122 ? -0.241 -7.811 8.842 1.00 82.75 122 ALA A N 1
ATOM 921 C CA . ALA A 1 122 ? 0.343 -9.117 8.558 1.00 82.75 122 ALA A CA 1
ATOM 922 C C . ALA A 1 122 ? 0.334 -9.481 7.067 1.00 82.75 122 ALA A C 1
ATOM 924 O O . ALA A 1 122 ? 1.238 -10.191 6.627 1.00 82.75 122 ALA A O 1
ATOM 925 N N . ASP A 1 123 ? -0.629 -8.972 6.293 1.00 78.88 123 ASP A N 1
ATOM 926 C CA . ASP A 1 123 ? -0.665 -9.174 4.842 1.00 78.88 123 ASP A CA 1
ATOM 927 C C . ASP A 1 123 ? 0.545 -8.498 4.163 1.00 78.88 123 ASP A C 1
ATOM 929 O O . ASP A 1 123 ? 1.007 -8.972 3.127 1.00 78.88 123 ASP A O 1
ATOM 933 N N . PHE A 1 124 ? 1.152 -7.487 4.808 1.00 75.06 124 PHE A N 1
ATOM 934 C CA . PHE A 1 124 ? 2.301 -6.752 4.276 1.00 75.06 124 PHE A CA 1
ATOM 935 C C . PHE A 1 124 ? 3.682 -7.256 4.736 1.00 75.06 124 PHE A C 1
ATOM 937 O O . PHE A 1 124 ? 4.714 -6.693 4.359 1.00 75.06 124 PHE A O 1
ATOM 944 N N . HIS A 1 125 ? 3.750 -8.326 5.540 1.00 70.06 125 HIS A N 1
ATOM 945 C CA . HIS A 1 125 ? 4.995 -8.751 6.200 1.00 70.06 125 HIS A CA 1
ATOM 946 C C . HIS A 1 125 ? 6.142 -9.126 5.238 1.00 70.06 125 HIS A C 1
ATOM 948 O O . HIS A 1 125 ? 7.309 -9.084 5.648 1.00 70.06 125 HIS A O 1
ATOM 954 N N . GLY A 1 126 ? 5.817 -9.499 3.994 1.00 66.19 126 GLY A N 1
ATOM 955 C CA . GLY A 1 126 ? 6.754 -9.971 2.969 1.00 66.19 126 GLY A CA 1
ATOM 956 C C . GLY A 1 126 ? 7.295 -8.905 2.011 1.00 66.19 126 GLY A C 1
ATOM 957 O O . GLY A 1 126 ? 8.165 -9.240 1.210 1.00 66.19 126 GLY A O 1
ATOM 958 N N . HIS A 1 127 ? 6.822 -7.659 2.085 1.00 66.06 127 HIS A N 1
ATOM 959 C CA . HIS A 1 127 ? 7.147 -6.642 1.081 1.00 66.06 127 HIS A CA 1
ATOM 960 C C . HIS A 1 127 ? 8.473 -5.915 1.347 1.00 66.06 127 HIS A C 1
ATOM 962 O O . HIS A 1 127 ? 8.895 -5.724 2.498 1.00 66.06 127 HIS A O 1
ATOM 968 N N . ALA A 1 128 ? 9.129 -5.515 0.255 1.00 57.53 128 ALA A N 1
ATOM 969 C CA . ALA A 1 128 ? 10.446 -4.884 0.240 1.00 57.53 128 ALA A CA 1
ATOM 970 C C . ALA A 1 128 ? 10.390 -3.392 0.608 1.00 57.53 128 ALA A C 1
ATOM 972 O O . ALA A 1 128 ? 11.321 -2.883 1.229 1.00 57.53 128 ALA A O 1
ATOM 973 N N . VAL A 1 129 ? 9.293 -2.702 0.277 1.00 63.66 129 VAL A N 1
ATOM 974 C CA . VAL A 1 129 ? 9.103 -1.273 0.579 1.00 63.66 129 VAL A CA 1
ATOM 975 C C . VAL A 1 129 ? 8.168 -1.109 1.773 1.00 63.66 129 VAL A C 1
ATOM 977 O O . VAL A 1 129 ? 6.986 -1.441 1.698 1.00 63.66 129 VAL A O 1
ATOM 980 N N . ARG A 1 130 ? 8.706 -0.594 2.885 1.00 68.56 130 ARG A N 1
ATOM 981 C CA . ARG A 1 130 ? 8.019 -0.560 4.189 1.00 68.56 130 ARG A CA 1
ATOM 982 C C . ARG A 1 130 ? 7.574 0.826 4.644 1.00 68.56 130 ARG A C 1
ATOM 984 O O . ARG A 1 130 ? 6.670 0.916 5.469 1.00 68.56 130 ARG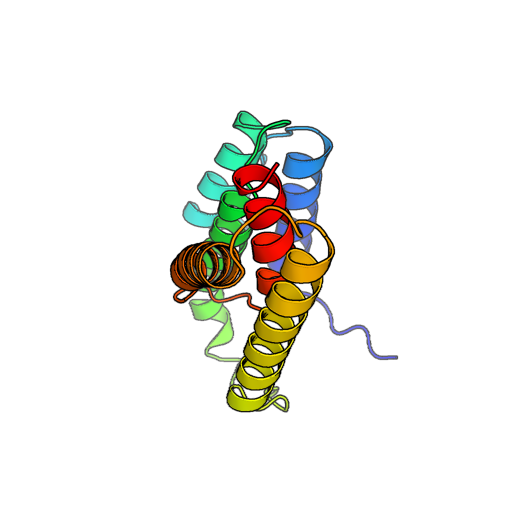 A O 1
ATOM 991 N N . ASP A 1 131 ? 8.126 1.891 4.066 1.00 70.19 131 ASP A N 1
ATOM 992 C CA . ASP A 1 131 ? 7.827 3.282 4.444 1.00 70.19 131 ASP A CA 1
ATOM 993 C C . ASP A 1 131 ? 6.346 3.658 4.287 1.00 70.19 131 ASP A C 1
ATOM 995 O O . ASP A 1 131 ? 5.833 4.509 5.010 1.00 70.19 131 ASP A O 1
ATOM 999 N N . PHE A 1 132 ? 5.637 2.996 3.369 1.00 72.44 132 PHE A N 1
ATOM 1000 C CA . PHE A 1 132 ? 4.228 3.275 3.081 1.00 72.44 132 PHE A CA 1
ATOM 1001 C C . PHE A 1 132 ? 3.247 2.320 3.775 1.00 72.44 132 PHE A C 1
ATOM 1003 O O . PHE A 1 132 ? 2.047 2.594 3.788 1.00 72.44 132 PHE A O 1
ATOM 1010 N N . ILE A 1 133 ? 3.733 1.233 4.390 1.00 79.88 133 ILE A N 1
ATOM 1011 C CA . ILE A 1 133 ? 2.882 0.236 5.062 1.00 79.88 133 ILE A CA 1
ATOM 1012 C C . ILE A 1 133 ? 1.956 0.887 6.106 1.00 79.88 133 ILE A C 1
ATOM 1014 O O . ILE A 1 133 ? 0.759 0.595 6.068 1.00 79.88 133 ILE A O 1
ATOM 1018 N N . PRO A 1 134 ? 2.419 1.797 6.992 1.00 80.44 134 PRO A N 1
ATOM 1019 C CA . PRO A 1 134 ? 1.542 2.395 8.001 1.00 80.44 134 PRO A CA 1
ATOM 1020 C C . PRO A 1 134 ? 0.330 3.132 7.410 1.00 80.44 134 PRO A C 1
ATOM 1022 O O . PRO A 1 134 ? -0.788 2.954 7.891 1.00 80.44 134 PRO A O 1
ATOM 1025 N N . LEU A 1 135 ? 0.531 3.893 6.326 1.00 80.81 135 LEU A N 1
ATOM 1026 C CA . LEU A 1 135 ? -0.536 4.639 5.646 1.00 80.81 135 LEU A CA 1
ATOM 1027 C C . LEU A 1 135 ? -1.558 3.700 4.988 1.00 80.81 135 LEU A C 1
ATOM 1029 O O . LEU A 1 135 ? -2.762 3.960 5.003 1.00 80.81 135 LEU A O 1
ATOM 1033 N N . PHE A 1 136 ? -1.098 2.579 4.429 1.00 77.06 136 PHE A N 1
ATOM 1034 C CA . PHE A 1 136 ? -1.992 1.591 3.822 1.00 77.06 136 PHE A CA 1
ATOM 1035 C C . PHE A 1 136 ? -2.832 0.858 4.860 1.00 77.06 136 PHE A C 1
ATOM 1037 O O . PHE A 1 136 ? -4.037 0.671 4.663 1.00 77.06 136 PHE A O 1
ATOM 1044 N N . VAL A 1 137 ? -2.216 0.492 5.986 1.00 83.00 137 VAL A N 1
ATOM 1045 C CA . VAL A 1 137 ? -2.926 -0.146 7.094 1.00 83.00 137 VAL A CA 1
ATOM 1046 C C . VAL A 1 137 ? -4.007 0.790 7.645 1.00 83.00 137 VAL A C 1
ATOM 1048 O O . VAL A 1 137 ? -5.125 0.336 7.892 1.00 83.00 137 VAL A O 1
ATOM 1051 N N . GLU A 1 138 ? -3.719 2.089 7.763 1.00 83.44 138 GLU A N 1
ATOM 1052 C CA . GLU A 1 138 ? -4.689 3.112 8.177 1.00 83.44 138 GLU A CA 1
ATOM 1053 C C . GLU A 1 138 ? -5.903 3.162 7.245 1.00 83.44 138 GLU A C 1
ATOM 1055 O O . GLU A 1 138 ? -7.045 2.994 7.687 1.00 83.44 138 GLU A O 1
ATOM 1060 N N . GLN A 1 139 ? -5.672 3.319 5.941 1.00 80.94 139 GLN A N 1
ATOM 1061 C CA . GLN A 1 139 ? -6.756 3.452 4.970 1.00 80.94 139 GLN A CA 1
ATOM 1062 C C . GLN A 1 139 ? -7.618 2.183 4.868 1.00 80.94 139 GLN A C 1
ATOM 1064 O O . GLN A 1 139 ? -8.850 2.263 4.806 1.00 80.94 139 GLN A O 1
ATOM 1069 N N . ALA A 1 140 ? -6.997 1.002 4.883 1.00 77.75 140 ALA A N 1
ATOM 1070 C CA . ALA A 1 140 ? -7.719 -0.267 4.866 1.00 77.75 140 ALA A CA 1
ATOM 1071 C C . ALA A 1 140 ? -8.521 -0.497 6.161 1.00 77.75 140 ALA A C 1
ATOM 1073 O O . ALA A 1 140 ? -9.637 -1.024 6.107 1.00 77.75 140 ALA A O 1
ATOM 1074 N N . ALA A 1 141 ? -7.993 -0.073 7.315 1.00 80.69 141 ALA A N 1
ATOM 1075 C CA . ALA A 1 141 ? -8.706 -0.154 8.585 1.00 80.69 141 ALA A CA 1
ATOM 1076 C C . ALA A 1 141 ? -9.940 0.757 8.592 1.00 80.69 141 ALA A C 1
ATOM 1078 O O . ALA A 1 141 ? -11.025 0.291 8.940 1.00 80.69 141 ALA A O 1
ATOM 1079 N N . HIS A 1 142 ? -9.820 2.000 8.114 1.00 81.19 142 HIS A N 1
ATOM 1080 C CA . HIS A 1 142 ? -10.963 2.908 7.982 1.00 81.19 142 HIS A CA 1
ATOM 1081 C C . HIS A 1 142 ? -12.092 2.322 7.126 1.00 81.19 142 HIS A C 1
ATOM 1083 O O . HIS A 1 142 ? -13.254 2.414 7.510 1.00 81.19 142 HIS A O 1
ATOM 1089 N N . ARG A 1 143 ? -11.777 1.656 6.005 1.00 83.44 143 ARG A N 1
ATOM 1090 C CA . ARG A 1 143 ? -12.802 1.026 5.148 1.00 83.44 143 ARG A CA 1
ATOM 1091 C C . ARG A 1 143 ? -13.464 -0.205 5.770 1.00 83.44 143 ARG A C 1
ATOM 1093 O O . ARG A 1 143 ? -14.585 -0.520 5.391 1.00 83.44 143 ARG A O 1
ATOM 1100 N N . LYS A 1 144 ? -12.782 -0.922 6.670 1.00 79.12 144 LYS A N 1
ATOM 1101 C CA . LYS A 1 144 ? -13.350 -2.089 7.375 1.00 79.12 144 LYS A CA 1
ATOM 1102 C C . LYS A 1 144 ? -14.133 -1.716 8.635 1.00 79.12 144 LYS A C 1
ATOM 1104 O O . LYS A 1 144 ? -14.934 -2.529 9.087 1.00 79.12 144 LYS A O 1
ATOM 1109 N N . LEU A 1 145 ? -13.843 -0.558 9.229 1.00 79.50 145 LEU A N 1
ATOM 1110 C CA . LEU A 1 145 ? -14.441 -0.090 10.484 1.00 79.50 145 LEU A CA 1
ATOM 1111 C C . LEU A 1 145 ? -15.570 0.937 10.279 1.00 79.50 145 LEU A C 1
ATOM 1113 O O . LEU A 1 145 ? -16.346 1.148 11.209 1.00 79.50 145 LEU A O 1
ATOM 1117 N N . ALA A 1 146 ? -15.643 1.584 9.109 1.00 73.12 146 ALA A N 1
ATOM 1118 C CA . ALA A 1 146 ? -16.758 2.444 8.695 1.00 73.12 146 ALA A CA 1
ATOM 1119 C C . ALA A 1 146 ? -18.019 1.633 8.359 1.00 73.12 146 ALA A C 1
ATOM 1121 O O . ALA A 1 146 ? -19.119 2.139 8.675 1.00 73.12 146 ALA A O 1
#

Foldseek 3Di:
DDPDPDPPLNVLLVVLLCCCAPPLDQRDDDPSADPQLNVLSNQSSVCPPVRAVVSVQSNVQSRCVVCVVVCVVPVVPDPPDDPVNLVVVLVVLLVVLLVVVCVVQVVDDSVVLNVLLVVQLVVCPPTPDRPCSSVSSNVSSVVVRD

Radius of gyration: 17.48 Å; chains: 1; bounding box: 47×29×45 Å

Secondary structure (DSSP, 8-state):
-------HHHHHHHHHHHHHHHH-PPPP--SSS-HHHHHHHHHHHHHTTS--HHHHHHHHHHHHHHHHHHHTTTTTS---S-HHHHHHHHHHHHHHHHHHHHHH-TTS-HHHHHHHHHHHHHHTTT-S--TTHHHHHHHHHHHHH-

Sequence (146 aa):
MSEEPTSLAEQTFRDLLTAAITRGHRPPPTTVLGPTCWIAIDALAREHPDAMPDHVVAAYDAFAIEHAKSDEAKAHAEADVDPATARAAEYAAIDALVAQLTITYPNIDPRTVTAVVRRIHADFHGHAVRDFIPLFVEQAAHRKLA